Protein AF-A0A1A8BBG1-F1 (afdb_monomer_lite)

InterPro domains:
  IPR005821 Ion transport domain [PF00520] (1-84)
  IPR043203 Voltage-gated cation channel calcium and sodium [PTHR10037] (1-84)

Secondary structure (DSSP, 8-state):
-HHHHHHHHHHHHHTTT-EEEEETTTTEEPPTTT--SHHHHHHHHHTT-TTEEEEE-SS-SSSHHHHHHHHHHHHTTSSGGGT-

Foldseek 3Di:
DVLLVQLVVQQVVWAPPQKFKAFQVVRDGDDCVQDVDPVSQVVCCVVPSVRIDTDGPPQGSNDSVSSSVLVVCVVVVHPVVSHD

pLDDT: mean 88.55, std 5.54, range [68.88, 95.75]

Organism: Nothobranchius kadleci (NCBI:txid1051664)

Sequence (84 aa):
IFWLIFSIMGVNLFAGKFYYCFNETSEEYFHFDQVNNKTQCFELIEANFTEVRWKNLKINFDNVGMGYLSLLQVATFKGWMDIM

Structure (mmCIF, N/CA/C/O backbone):
data_AF-A0A1A8BBG1-F1
#
_entry.id   AF-A0A1A8BBG1-F1
#
loop_
_atom_site.group_PDB
_atom_site.id
_atom_site.type_symbol
_atom_site.label_atom_id
_atom_site.label_alt_id
_atom_site.label_comp_id
_atom_site.label_asym_id
_atom_site.label_entity_id
_atom_site.label_seq_id
_atom_site.pdbx_PDB_ins_code
_atom_site.Cartn_x
_atom_site.Cartn_y
_atom_site.Cartn_z
_atom_site.occupancy
_atom_site.B_iso_or_equiv
_atom_site.auth_seq_id
_atom_site.auth_comp_id
_atom_site.auth_asym_id
_atom_site.auth_atom_id
_atom_site.pdbx_PDB_model_num
ATOM 1 N N . ILE A 1 1 ? 18.170 1.013 -15.559 1.00 84.75 1 ILE A N 1
ATOM 2 C CA . ILE A 1 1 ? 17.201 1.678 -16.470 1.00 84.75 1 ILE A CA 1
ATOM 3 C C . ILE A 1 1 ? 15.948 0.826 -16.666 1.00 84.75 1 ILE A C 1
ATOM 5 O O . ILE A 1 1 ? 14.874 1.336 -16.403 1.00 84.75 1 ILE A O 1
ATOM 9 N N . PHE A 1 2 ? 16.055 -0.463 -17.021 1.00 91.38 2 PHE A N 1
ATOM 10 C CA . PHE A 1 2 ? 14.887 -1.354 -17.163 1.00 91.38 2 PHE A CA 1
ATOM 11 C C . PHE A 1 2 ? 13.954 -1.336 -15.936 1.00 91.38 2 PHE A C 1
ATOM 13 O O . PHE A 1 2 ? 12.770 -1.054 -16.072 1.00 91.38 2 PHE A O 1
ATOM 20 N N . TRP A 1 3 ? 14.495 -1.499 -14.723 1.00 91.31 3 TRP A N 1
ATOM 21 C CA . TRP A 1 3 ? 13.704 -1.463 -13.481 1.00 91.31 3 TRP A CA 1
ATOM 22 C C . TRP A 1 3 ? 13.011 -0.121 -13.211 1.00 91.31 3 TRP A C 1
ATOM 24 O O . TRP A 1 3 ? 11.949 -0.102 -12.599 1.00 91.31 3 TRP A O 1
ATOM 34 N N . LEU A 1 4 ? 13.561 0.990 -13.712 1.00 93.06 4 LEU A N 1
ATOM 35 C CA . LEU A 1 4 ? 12.966 2.314 -13.524 1.00 93.06 4 LEU A CA 1
ATOM 36 C C . LEU A 1 4 ? 11.622 2.407 -14.245 1.00 93.06 4 LEU A C 1
ATOM 38 O O . LEU A 1 4 ? 10.663 2.929 -13.691 1.00 93.06 4 LEU A O 1
ATOM 42 N N . ILE A 1 5 ? 11.546 1.862 -15.461 1.00 94.81 5 ILE A N 1
ATOM 43 C CA . ILE A 1 5 ? 10.335 1.888 -16.285 1.00 94.81 5 ILE A CA 1
ATOM 44 C C . ILE A 1 5 ? 9.218 1.092 -15.600 1.00 94.81 5 ILE A C 1
ATOM 46 O O . ILE A 1 5 ? 8.113 1.608 -15.445 1.00 94.81 5 ILE A O 1
ATOM 50 N N . PHE A 1 6 ? 9.514 -0.121 -15.114 1.00 93.94 6 PHE A N 1
ATOM 51 C CA . PHE A 1 6 ? 8.536 -0.917 -14.359 1.00 93.94 6 PHE A CA 1
ATOM 52 C C . PHE A 1 6 ? 8.148 -0.263 -13.043 1.00 93.94 6 PHE A C 1
ATOM 54 O O . PHE A 1 6 ? 6.983 -0.319 -12.669 1.00 93.94 6 PHE A O 1
ATOM 61 N N . SER A 1 7 ? 9.086 0.393 -12.359 1.00 94.19 7 SER A N 1
ATOM 62 C CA . SER A 1 7 ? 8.768 1.107 -11.129 1.00 94.19 7 SER A CA 1
ATOM 63 C C . SER A 1 7 ? 7.829 2.287 -11.386 1.00 94.19 7 SER A C 1
ATOM 65 O O . SER A 1 7 ? 6.891 2.469 -10.621 1.00 94.19 7 SER A O 1
ATOM 67 N N . ILE A 1 8 ? 8.035 3.066 -12.454 1.00 94.88 8 ILE A N 1
ATOM 68 C CA . ILE A 1 8 ? 7.146 4.183 -12.821 1.00 94.88 8 ILE A CA 1
ATOM 69 C C . ILE A 1 8 ? 5.767 3.656 -13.236 1.00 94.88 8 ILE A C 1
ATOM 71 O O . ILE A 1 8 ? 4.745 4.181 -12.796 1.00 94.88 8 ILE A O 1
ATOM 75 N N . MET A 1 9 ? 5.725 2.593 -14.044 1.00 95.31 9 MET A N 1
ATOM 76 C CA . MET A 1 9 ? 4.468 1.949 -14.430 1.00 95.31 9 MET A CA 1
ATOM 77 C C . MET A 1 9 ? 3.716 1.402 -13.208 1.00 95.31 9 MET A C 1
ATOM 79 O O . MET A 1 9 ? 2.511 1.605 -13.093 1.00 95.31 9 MET A O 1
ATOM 83 N N . GLY A 1 10 ? 4.426 0.767 -12.272 1.00 94.25 10 GLY A N 1
ATOM 84 C CA . GLY A 1 10 ? 3.861 0.240 -11.032 1.00 94.25 10 GLY A CA 1
ATOM 85 C C . GLY A 1 10 ? 3.273 1.331 -10.140 1.00 94.25 10 GLY A C 1
ATOM 86 O O . GLY A 1 10 ? 2.160 1.168 -9.648 1.00 94.25 10 GLY A O 1
ATOM 87 N N . VAL A 1 11 ? 3.954 2.475 -10.003 1.00 95.75 11 VAL A N 1
ATOM 88 C CA . VAL A 1 11 ? 3.425 3.632 -9.258 1.00 95.75 11 VAL A CA 1
ATOM 89 C C . VAL A 1 11 ? 2.112 4.120 -9.874 1.00 95.75 11 VAL A C 1
ATOM 91 O O . VAL A 1 11 ? 1.123 4.271 -9.166 1.00 95.75 11 VAL A O 1
ATOM 94 N N . ASN A 1 12 ? 2.043 4.283 -11.197 1.00 94.88 12 ASN A N 1
ATOM 95 C CA . ASN A 1 12 ? 0.809 4.733 -11.855 1.00 94.88 12 ASN A CA 1
ATOM 96 C C . ASN A 1 12 ? -0.371 3.763 -11.672 1.00 94.88 12 ASN A C 1
ATOM 98 O O . ASN A 1 12 ? -1.521 4.195 -11.611 1.00 94.88 12 ASN A O 1
ATOM 102 N N . LEU A 1 13 ? -0.106 2.456 -11.611 1.00 94.44 13 LEU A N 1
ATOM 103 C CA . LEU A 1 13 ? -1.154 1.441 -11.500 1.00 94.44 13 LEU A CA 1
ATOM 104 C C . LEU A 1 13 ? -1.607 1.201 -10.056 1.00 94.44 13 LEU A C 1
ATOM 106 O O . LEU A 1 13 ? -2.803 0.982 -9.833 1.00 94.44 13 LEU A O 1
ATOM 110 N N . PHE A 1 14 ? -0.680 1.242 -9.096 1.00 94.00 14 PHE A N 1
ATOM 111 C CA . PHE A 1 14 ? -0.889 0.701 -7.751 1.00 94.00 14 PHE A CA 1
ATOM 112 C C . PHE A 1 14 ? -0.644 1.687 -6.600 1.00 94.00 14 PHE A C 1
ATOM 114 O O . PHE A 1 14 ? -0.904 1.328 -5.450 1.00 94.00 14 PHE A O 1
ATOM 121 N N . ALA A 1 15 ? -0.195 2.919 -6.864 1.00 93.69 15 ALA A N 1
ATOM 122 C CA . ALA A 1 15 ? -0.024 3.914 -5.806 1.00 93.69 15 ALA A CA 1
ATOM 123 C C . ALA A 1 15 ? -1.339 4.151 -5.051 1.00 93.69 15 ALA A C 1
ATOM 125 O O . ALA A 1 15 ? -2.397 4.366 -5.646 1.00 93.69 15 ALA A O 1
ATOM 126 N N . GLY A 1 16 ? -1.271 4.094 -3.723 1.00 90.50 16 GLY A N 1
ATOM 127 C CA . GLY A 1 16 ? -2.411 4.304 -2.839 1.00 90.50 16 GLY A CA 1
ATOM 128 C C . GLY A 1 16 ? -3.439 3.171 -2.808 1.00 90.50 16 GLY A C 1
ATOM 129 O O . GLY A 1 16 ? -4.447 3.315 -2.120 1.00 90.50 16 GLY A O 1
ATOM 130 N N . LYS A 1 17 ? -3.215 2.054 -3.515 1.00 89.81 17 LYS A N 1
ATOM 131 C CA . LYS A 1 17 ? -4.173 0.931 -3.583 1.00 89.81 17 LYS A CA 1
ATOM 132 C C . LYS A 1 17 ? -3.879 -0.210 -2.611 1.00 89.81 17 LYS A C 1
ATOM 134 O O . LYS A 1 17 ? -4.755 -1.030 -2.380 1.00 89.81 17 LYS A O 1
ATOM 139 N N . PHE A 1 18 ? -2.695 -0.236 -2.004 1.00 91.69 18 PHE A N 1
ATOM 140 C CA . PHE A 1 18 ? -2.297 -1.241 -1.005 1.00 91.69 18 PHE A CA 1
ATOM 141 C C . PHE A 1 18 ? -2.781 -0.932 0.419 1.00 91.69 18 PHE A C 1
ATOM 143 O O . PHE A 1 18 ? -2.271 -1.481 1.395 1.00 91.69 18 PHE A O 1
ATOM 150 N N . TYR A 1 19 ? -3.744 -0.025 0.563 1.00 90.81 19 TYR A N 1
ATOM 151 C CA . TYR A 1 19 ? -4.336 0.249 1.861 1.00 90.81 19 TYR A CA 1
ATOM 152 C C . TYR A 1 19 ? -5.472 -0.725 2.153 1.00 90.81 19 TYR A C 1
ATOM 154 O O . TYR A 1 19 ? -6.289 -1.016 1.283 1.00 90.81 19 TYR A O 1
ATOM 162 N N . TYR A 1 20 ? -5.546 -1.173 3.399 1.00 89.44 20 TYR A N 1
ATOM 163 C CA . TYR A 1 20 ? -6.562 -2.102 3.864 1.00 89.44 20 TYR A CA 1
ATOM 164 C C . TYR A 1 20 ? -6.998 -1.765 5.290 1.00 89.44 20 TYR A C 1
ATOM 166 O O . TYR A 1 20 ? -6.255 -1.175 6.082 1.00 89.44 20 TYR A O 1
ATOM 174 N N . CYS A 1 21 ? -8.231 -2.145 5.613 1.00 89.62 21 CYS A N 1
ATOM 175 C CA . CYS A 1 21 ? -8.748 -2.097 6.972 1.00 89.62 21 CYS A CA 1
ATOM 176 C C . CYS A 1 21 ? -8.361 -3.402 7.678 1.00 89.62 21 CYS A C 1
ATOM 178 O O . CYS A 1 21 ? -8.565 -4.487 7.129 1.00 89.62 21 CYS A O 1
ATOM 180 N N . PHE A 1 22 ? -7.790 -3.305 8.872 1.00 90.19 22 PHE A N 1
ATOM 181 C CA . PHE A 1 22 ? -7.287 -4.448 9.628 1.00 90.19 22 PHE A CA 1
ATOM 182 C C . PHE A 1 22 ? -7.810 -4.415 11.054 1.00 90.19 22 PHE A C 1
ATOM 184 O O . PHE A 1 22 ? -7.767 -3.362 11.694 1.00 90.19 22 PHE A O 1
ATOM 191 N N . ASN A 1 23 ? -8.264 -5.560 11.556 1.00 87.62 23 ASN A N 1
ATOM 192 C CA . ASN A 1 23 ? -8.638 -5.704 12.953 1.00 87.62 23 ASN A CA 1
ATOM 193 C C . ASN A 1 23 ? -7.438 -6.219 13.764 1.00 87.62 23 ASN A C 1
ATOM 195 O O . ASN A 1 23 ? -7.002 -7.350 13.570 1.00 87.62 23 ASN A O 1
ATOM 199 N N . GLU A 1 24 ? -6.896 -5.410 14.679 1.00 85.06 24 GLU A N 1
ATOM 200 C CA . GLU A 1 24 ? -5.808 -5.851 15.570 1.00 85.06 24 GLU A CA 1
ATOM 201 C C . GLU A 1 24 ? -6.280 -6.873 16.618 1.00 85.06 24 GLU A C 1
ATOM 203 O O . GLU A 1 24 ? -5.463 -7.622 17.134 1.00 85.06 24 GLU A O 1
ATOM 208 N N . THR A 1 25 ? -7.586 -6.910 16.900 1.00 82.75 25 THR A N 1
ATOM 209 C CA . THR A 1 25 ? -8.316 -7.902 17.714 1.00 82.75 25 THR A CA 1
ATOM 210 C C . THR A 1 25 ? -8.108 -9.346 17.287 1.00 82.75 25 THR A C 1
ATOM 212 O O . THR A 1 25 ? -7.530 -10.180 17.984 1.00 82.75 25 THR A O 1
ATOM 215 N N . SER A 1 26 ? -8.651 -9.634 16.111 1.00 80.31 26 SER A N 1
ATOM 216 C CA . SER A 1 26 ? -8.703 -10.975 15.534 1.00 80.31 26 SER A CA 1
ATOM 217 C C . SER A 1 26 ? -7.519 -11.286 14.619 1.00 80.31 26 SER A C 1
ATOM 219 O O . SER A 1 26 ? -7.420 -12.406 14.138 1.00 80.31 26 SER A O 1
ATOM 221 N N . GLU A 1 27 ? -6.636 -10.311 14.375 1.00 82.56 27 GLU A N 1
ATOM 222 C CA . GLU A 1 27 ? -5.565 -10.374 13.370 1.00 82.56 27 GLU A CA 1
ATOM 223 C C . GLU A 1 27 ? -6.070 -10.697 11.949 1.00 82.56 27 GLU A C 1
ATOM 225 O O . GLU A 1 27 ? -5.354 -11.269 11.126 1.00 82.56 27 GLU A O 1
ATOM 230 N N . GLU A 1 28 ? -7.303 -10.293 11.633 1.00 84.00 28 GLU A N 1
ATOM 231 C CA . GLU A 1 28 ? -7.966 -10.608 10.367 1.00 84.00 28 GLU A CA 1
ATOM 232 C C . GLU A 1 28 ? -8.183 -9.376 9.478 1.00 84.00 28 GLU A C 1
ATOM 234 O O . GLU A 1 28 ? -8.360 -8.236 9.929 1.00 84.00 28 GLU A O 1
ATOM 239 N N . TYR A 1 29 ? -8.191 -9.637 8.169 1.00 84.50 29 TYR A N 1
ATOM 240 C CA . TYR A 1 29 ? -8.589 -8.675 7.150 1.00 84.50 29 TYR A CA 1
ATOM 241 C C . TYR A 1 29 ? -10.110 -8.574 7.101 1.00 84.50 29 TYR A C 1
ATOM 243 O O . TYR A 1 29 ? -10.808 -9.588 7.099 1.00 84.50 29 TYR A O 1
ATOM 251 N N . PHE A 1 30 ? -10.628 -7.353 6.993 1.00 84.62 30 PHE A N 1
ATOM 252 C CA . PHE A 1 30 ? -12.054 -7.175 6.752 1.00 84.62 30 PHE A CA 1
ATOM 253 C C . PHE A 1 30 ? -12.425 -7.676 5.356 1.00 84.62 30 PHE A C 1
ATOM 255 O O . PHE A 1 30 ? -11.774 -7.343 4.363 1.00 84.62 30 PHE A O 1
ATOM 262 N N . HIS A 1 31 ? -13.502 -8.455 5.280 1.00 82.38 31 HIS A N 1
ATOM 263 C CA . HIS A 1 31 ? -14.089 -8.827 4.000 1.00 82.38 31 HIS A CA 1
ATOM 264 C C . HIS A 1 31 ? -14.711 -7.602 3.319 1.00 82.38 31 HIS A C 1
ATOM 266 O O . HIS A 1 31 ? -15.270 -6.719 3.975 1.00 82.38 31 HIS A O 1
ATOM 272 N N . PHE A 1 32 ? -14.666 -7.593 1.985 1.00 79.69 32 PHE A N 1
ATOM 273 C CA . PHE A 1 32 ? -15.228 -6.531 1.146 1.00 79.69 32 PHE A CA 1
ATOM 274 C C . PHE A 1 32 ? -16.714 -6.257 1.431 1.00 79.69 32 PHE A C 1
ATOM 276 O O . PHE A 1 32 ? -17.155 -5.113 1.358 1.00 79.69 32 PHE A O 1
ATOM 283 N N . ASP A 1 33 ? -17.472 -7.292 1.806 1.00 81.12 33 ASP A N 1
ATOM 284 C CA . ASP A 1 33 ? -18.896 -7.174 2.142 1.00 81.12 33 ASP A CA 1
ATOM 285 C C . ASP A 1 33 ? -19.147 -6.348 3.414 1.00 81.12 33 ASP A C 1
ATOM 287 O O . ASP A 1 33 ? -20.230 -5.793 3.590 1.00 81.12 33 ASP A O 1
ATOM 291 N N . GLN A 1 34 ? -18.155 -6.263 4.306 1.00 81.00 34 GLN A N 1
ATOM 292 C CA . GLN A 1 34 ? -18.247 -5.511 5.558 1.00 81.00 34 GLN A CA 1
ATOM 293 C C . GLN A 1 34 ? -17.657 -4.106 5.426 1.00 81.00 34 GLN A C 1
ATOM 295 O O . GLN A 1 34 ? -18.264 -3.139 5.882 1.00 81.00 34 GLN A O 1
ATOM 300 N N . VAL A 1 35 ? -16.476 -3.987 4.811 1.00 83.19 35 VAL A N 1
ATOM 301 C CA . VAL A 1 35 ? -15.769 -2.712 4.647 1.00 83.19 35 VAL A CA 1
ATOM 302 C C . VAL A 1 35 ? -15.235 -2.622 3.225 1.00 83.19 35 VAL A C 1
ATOM 304 O O . VAL A 1 35 ? -14.240 -3.253 2.878 1.00 83.19 35 VAL A O 1
ATOM 307 N N . ASN A 1 36 ? -15.886 -1.802 2.407 1.00 84.25 36 ASN A N 1
ATOM 308 C CA . ASN A 1 36 ? -15.498 -1.583 1.016 1.00 84.25 36 ASN A CA 1
ATOM 309 C C . ASN A 1 36 ? -14.659 -0.303 0.870 1.00 84.25 36 ASN A C 1
ATOM 311 O O . ASN A 1 36 ? -13.652 -0.266 0.168 1.00 84.25 36 ASN A O 1
ATOM 315 N N . ASN A 1 37 ? -15.035 0.755 1.591 1.00 87.19 37 ASN A N 1
ATOM 316 C CA . ASN A 1 37 ? -14.409 2.065 1.447 1.00 87.19 37 ASN A CA 1
ATOM 317 C C . ASN A 1 37 ? -13.550 2.451 2.649 1.00 87.19 37 ASN A C 1
ATOM 319 O O . ASN A 1 37 ? -13.831 2.101 3.795 1.00 87.19 37 ASN A O 1
ATOM 323 N N . LYS A 1 38 ? -12.555 3.307 2.386 1.00 86.81 38 LYS A N 1
ATOM 324 C CA . LYS A 1 38 ? -11.747 3.957 3.425 1.00 86.81 38 LYS A CA 1
ATOM 325 C C . LYS A 1 38 ? -12.632 4.620 4.484 1.00 86.81 38 LYS A C 1
ATOM 327 O O . LYS A 1 38 ? -12.397 4.432 5.669 1.00 86.81 38 LYS A O 1
ATOM 332 N N . THR A 1 39 ? -13.662 5.353 4.062 1.00 87.00 39 THR A N 1
ATOM 333 C CA . THR A 1 39 ? -14.587 6.058 4.964 1.00 87.00 39 THR A CA 1
ATOM 334 C C . THR A 1 39 ? -15.320 5.110 5.907 1.00 87.00 39 THR A C 1
ATOM 336 O O . THR A 1 39 ? -15.363 5.388 7.096 1.00 87.00 39 THR A O 1
ATOM 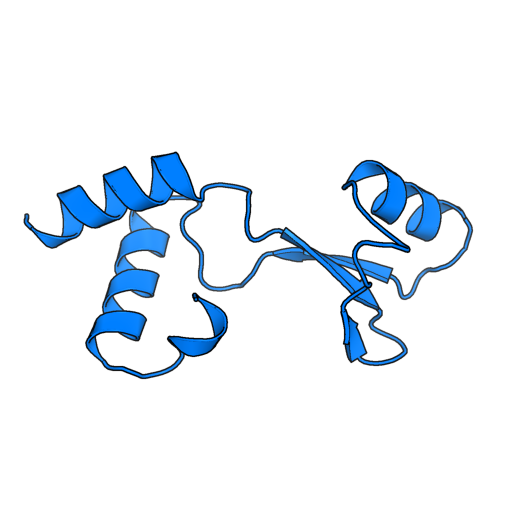339 N N . GLN A 1 40 ? -15.779 3.953 5.421 1.00 87.12 40 GLN A N 1
ATOM 340 C CA . GLN A 1 40 ? -16.432 2.938 6.256 1.00 87.12 40 GLN A CA 1
ATOM 341 C C . GLN A 1 40 ? -15.481 2.374 7.321 1.00 87.12 40 GLN A C 1
ATOM 343 O O . GLN A 1 40 ? -15.890 2.146 8.455 1.00 87.12 40 GLN A O 1
ATOM 348 N N . CYS A 1 41 ? -14.193 2.200 6.993 1.00 88.12 41 CYS A N 1
ATOM 349 C CA . CYS A 1 41 ? -13.199 1.807 7.995 1.00 88.12 41 CYS A CA 1
ATOM 350 C C . CYS A 1 41 ? -13.035 2.888 9.078 1.00 88.12 41 CYS A C 1
ATOM 352 O O . CYS A 1 41 ? -12.962 2.559 10.256 1.00 88.12 41 CYS A O 1
ATOM 354 N N . PHE A 1 42 ? -13.010 4.176 8.708 1.00 87.19 42 PHE A N 1
ATOM 355 C CA . PHE A 1 42 ? -12.926 5.271 9.686 1.00 87.19 42 PHE A CA 1
ATOM 356 C C . PHE A 1 42 ? -14.191 5.410 10.538 1.00 87.19 42 PHE A C 1
ATOM 358 O O . PHE A 1 42 ? -14.075 5.640 11.736 1.00 87.19 42 PHE A O 1
ATOM 365 N N . GLU A 1 43 ? -15.375 5.193 9.966 1.00 86.31 43 GLU A N 1
ATOM 366 C CA . GLU A 1 43 ? -16.637 5.179 10.717 1.00 86.31 43 GLU A CA 1
ATOM 367 C C . GLU A 1 43 ? -16.633 4.096 11.807 1.00 86.31 43 GLU A C 1
ATOM 369 O O . GLU A 1 43 ? -17.061 4.359 12.927 1.00 86.31 43 GLU A O 1
ATOM 374 N N . LEU A 1 44 ? -16.088 2.904 11.532 1.00 84.12 44 LEU A N 1
ATOM 375 C CA . LEU A 1 44 ? -15.939 1.847 12.543 1.00 84.12 44 LEU A CA 1
ATOM 376 C C . LEU A 1 44 ? -14.982 2.251 13.672 1.00 84.12 44 LEU A C 1
ATOM 378 O O . LEU A 1 44 ? -15.257 1.985 14.843 1.00 84.12 44 LEU A O 1
ATOM 382 N N . ILE A 1 45 ? -13.888 2.930 13.326 1.00 84.56 45 ILE A N 1
ATOM 383 C CA . ILE A 1 45 ? -12.916 3.446 14.299 1.00 84.56 45 ILE A CA 1
ATOM 384 C C . ILE A 1 45 ? -13.575 4.490 15.213 1.00 84.56 45 ILE A C 1
ATOM 386 O O . ILE A 1 45 ? -13.368 4.469 16.426 1.00 84.56 45 ILE A O 1
ATOM 390 N N . GLU A 1 46 ? -14.401 5.376 14.652 1.00 81.88 46 GLU A N 1
ATOM 391 C CA . GLU A 1 46 ? -15.134 6.404 15.402 1.00 81.88 46 GLU A CA 1
ATOM 392 C C . GLU A 1 46 ? -16.304 5.830 16.221 1.00 81.88 46 GLU A C 1
ATOM 394 O O . GLU A 1 46 ? -16.622 6.346 17.291 1.00 81.88 46 GLU A O 1
ATOM 399 N N . ALA A 1 47 ? -16.913 4.728 15.772 1.00 78.25 47 ALA A N 1
ATOM 400 C CA . ALA A 1 47 ? -18.076 4.097 16.401 1.00 78.25 47 ALA A CA 1
ATOM 401 C C . ALA A 1 47 ? -17.765 3.206 17.627 1.00 78.25 47 ALA A C 1
ATOM 403 O O . ALA A 1 47 ? -18.673 2.529 18.112 1.00 78.25 47 ALA A O 1
ATOM 404 N N . ASN A 1 48 ? -16.536 3.259 18.166 1.00 68.88 48 ASN A N 1
ATOM 405 C CA . ASN A 1 48 ? -15.988 2.518 19.325 1.00 68.88 48 ASN A CA 1
ATOM 406 C C . ASN A 1 48 ? -15.181 1.239 19.033 1.00 68.88 48 ASN A C 1
ATOM 408 O O . ASN A 1 48 ? -14.806 0.548 19.981 1.00 68.88 48 ASN A O 1
ATOM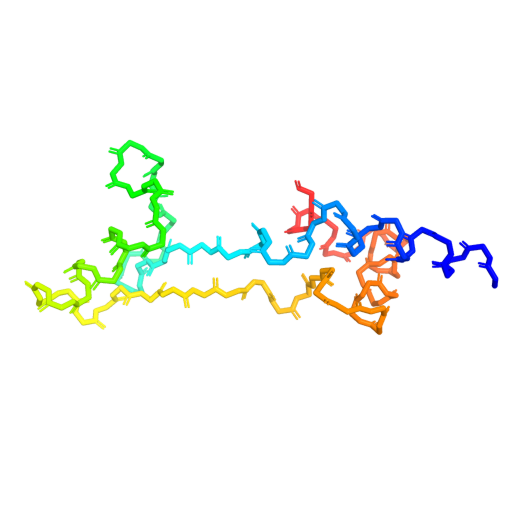 412 N N . PHE A 1 49 ? -14.831 0.927 17.782 1.00 73.69 49 PHE A N 1
ATOM 413 C CA . PHE A 1 49 ? -13.869 -0.148 17.507 1.00 73.69 49 PHE A CA 1
ATOM 414 C C . PHE A 1 49 ? -12.436 0.404 17.493 1.00 73.69 49 PHE A C 1
ATOM 416 O O . PHE A 1 49 ? -11.841 0.618 16.438 1.00 73.69 49 PHE A O 1
ATOM 423 N N . THR A 1 50 ? -11.858 0.632 18.676 1.00 73.56 50 THR A N 1
ATOM 424 C CA . THR A 1 50 ? -10.480 1.150 18.838 1.00 73.56 50 THR A CA 1
ATOM 425 C C . THR A 1 50 ? -9.393 0.217 18.294 1.00 73.56 50 THR A C 1
ATOM 427 O O . THR A 1 50 ? -8.256 0.641 18.090 1.00 73.56 50 THR A O 1
ATOM 430 N N . GLU A 1 51 ? -9.737 -1.045 18.059 1.00 81.94 51 GLU A N 1
ATOM 431 C CA . GLU A 1 51 ? -8.846 -2.105 17.579 1.00 81.94 51 GLU A CA 1
ATOM 432 C C . GLU A 1 51 ? -8.739 -2.145 16.044 1.00 81.94 51 GLU A C 1
ATOM 434 O O . GLU A 1 51 ? -7.852 -2.799 15.491 1.00 81.94 51 GLU A O 1
ATOM 439 N N . VAL A 1 52 ? -9.609 -1.422 15.333 1.00 87.06 52 VAL A N 1
ATOM 440 C CA . VAL A 1 52 ? -9.598 -1.354 13.869 1.00 87.06 52 VAL A CA 1
ATOM 441 C C . VAL A 1 52 ? -8.619 -0.283 13.406 1.00 87.06 52 VAL A C 1
ATOM 443 O O . VAL A 1 52 ? -8.624 0.842 13.898 1.00 87.06 52 VAL A O 1
ATOM 446 N N . ARG A 1 53 ? -7.762 -0.609 12.433 1.00 87.62 53 ARG A N 1
ATOM 447 C CA . ARG A 1 53 ? -6.798 0.335 11.855 1.00 87.62 53 ARG A CA 1
ATOM 448 C C . ARG A 1 53 ? -6.7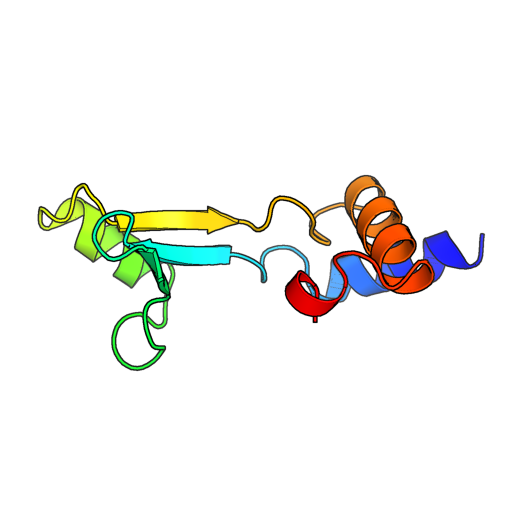59 0.267 10.339 1.00 87.62 53 ARG A C 1
ATOM 450 O O . ARG A 1 53 ? -6.686 -0.804 9.745 1.00 87.62 53 ARG A O 1
ATOM 457 N N . TRP A 1 54 ? -6.702 1.441 9.718 1.00 89.19 54 TRP A N 1
ATOM 458 C CA . TRP A 1 54 ? -6.399 1.591 8.299 1.00 89.19 54 TRP A CA 1
ATOM 459 C C . TRP A 1 54 ? -4.881 1.553 8.096 1.00 89.19 54 TRP A C 1
ATOM 461 O O . TRP A 1 54 ? -4.175 2.495 8.467 1.00 89.19 54 TRP A O 1
ATOM 471 N N . LYS A 1 55 ? -4.367 0.452 7.548 1.00 89.62 55 LYS A N 1
ATOM 472 C CA . LYS A 1 55 ? -2.929 0.213 7.366 1.00 89.62 55 LYS A CA 1
ATOM 473 C C . LYS A 1 55 ? -2.565 0.162 5.885 1.00 89.62 55 LYS A C 1
ATOM 475 O O . LYS A 1 55 ? -3.408 -0.076 5.028 1.00 89.62 55 LYS A O 1
ATOM 480 N N . ASN A 1 56 ? -1.295 0.424 5.600 1.00 91.50 56 ASN A N 1
ATOM 481 C CA . ASN A 1 56 ? -0.680 0.247 4.286 1.00 91.50 56 ASN A CA 1
ATOM 482 C C . ASN A 1 56 ? 0.327 -0.900 4.381 1.00 91.50 56 ASN A C 1
ATOM 484 O O . ASN A 1 56 ? 0.952 -1.080 5.435 1.00 91.50 56 ASN A O 1
ATOM 488 N N . LEU A 1 57 ? 0.536 -1.628 3.287 1.00 90.12 57 LEU A N 1
ATOM 489 C CA . LEU A 1 57 ? 1.668 -2.537 3.200 1.00 90.12 57 LEU A CA 1
ATOM 490 C C . LEU A 1 57 ? 2.979 -1.761 3.370 1.00 90.12 57 LEU A C 1
ATOM 492 O O . LEU A 1 57 ? 3.172 -0.674 2.821 1.00 90.12 57 LEU A O 1
ATOM 496 N N . LYS A 1 58 ? 3.909 -2.355 4.129 1.00 89.12 58 LYS A N 1
ATOM 497 C CA . LYS A 1 58 ? 5.245 -1.783 4.364 1.00 89.12 58 LYS A CA 1
ATOM 498 C C . LYS A 1 58 ? 6.054 -1.659 3.074 1.00 89.12 58 LYS A C 1
ATOM 500 O O . LYS A 1 58 ? 6.926 -0.804 2.993 1.00 89.12 58 LYS A O 1
ATOM 505 N N . ILE A 1 59 ? 5.789 -2.533 2.106 1.00 91.94 59 ILE A N 1
ATOM 506 C CA . ILE A 1 59 ? 6.444 -2.588 0.802 1.00 91.94 59 ILE A CA 1
ATOM 507 C C . ILE A 1 59 ? 5.348 -2.405 -0.235 1.00 91.94 59 ILE A C 1
ATOM 509 O O . ILE A 1 59 ? 4.412 -3.195 -0.290 1.00 91.94 59 ILE A O 1
ATOM 513 N N . ASN A 1 60 ? 5.421 -1.308 -0.979 1.00 92.94 60 ASN A N 1
ATOM 514 C CA . ASN A 1 60 ? 4.350 -0.861 -1.857 1.00 92.94 60 ASN A CA 1
ATOM 515 C C . ASN A 1 60 ? 4.910 -0.088 -3.063 1.00 92.94 60 ASN A C 1
ATOM 517 O O . ASN A 1 60 ? 6.120 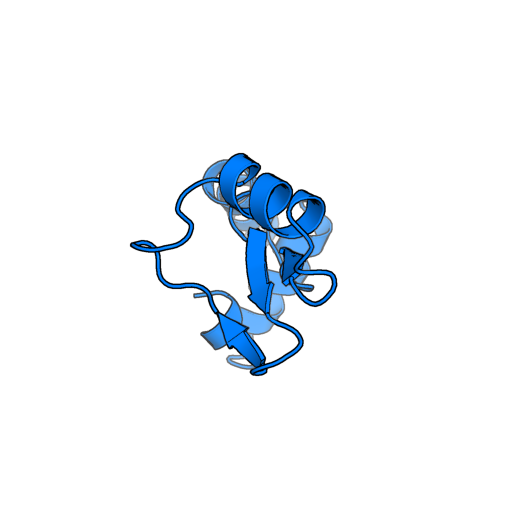0.102 -3.209 1.00 92.94 60 ASN A O 1
ATOM 521 N N . PHE A 1 61 ? 4.006 0.382 -3.920 1.00 95.44 61 PHE A N 1
ATOM 522 C CA . PHE A 1 61 ? 4.318 1.180 -5.106 1.00 95.44 61 PHE A CA 1
ATOM 523 C C . PHE A 1 61 ? 3.895 2.654 -4.954 1.00 95.44 61 PHE A C 1
ATOM 525 O O . PHE A 1 61 ? 3.554 3.298 -5.938 1.00 95.44 61 PHE A O 1
ATOM 532 N N . ASP A 1 62 ? 3.918 3.226 -3.745 1.00 93.19 62 ASP A N 1
ATOM 533 C CA . ASP A 1 62 ? 3.507 4.630 -3.543 1.00 93.19 62 ASP A CA 1
ATOM 534 C C . ASP A 1 62 ? 4.524 5.637 -4.103 1.00 93.19 62 ASP A C 1
ATOM 536 O O . ASP A 1 62 ? 4.185 6.770 -4.441 1.00 93.19 62 ASP A O 1
ATOM 540 N N . ASN A 1 63 ? 5.791 5.236 -4.212 1.00 94.19 63 ASN A N 1
ATOM 541 C CA . ASN A 1 63 ? 6.847 6.039 -4.812 1.00 94.19 63 ASN A CA 1
ATOM 542 C C . ASN A 1 63 ? 7.863 5.154 -5.546 1.00 94.19 63 ASN A C 1
ATOM 544 O O . ASN A 1 63 ? 7.914 3.939 -5.357 1.00 94.19 63 ASN A O 1
ATOM 548 N N . VAL A 1 64 ? 8.698 5.774 -6.385 1.00 93.38 64 VAL A N 1
ATOM 549 C CA . VAL A 1 64 ? 9.677 5.050 -7.215 1.00 93.38 64 VAL A CA 1
ATOM 550 C C . VAL A 1 64 ? 10.690 4.279 -6.356 1.00 93.38 64 VAL A C 1
ATOM 552 O O . VAL A 1 64 ? 11.059 3.164 -6.701 1.00 93.38 64 VAL A O 1
ATOM 555 N N . GLY A 1 65 ? 11.108 4.816 -5.206 1.00 93.12 65 GLY A N 1
ATOM 556 C CA . GLY A 1 65 ? 12.046 4.126 -4.311 1.00 93.12 65 GLY A CA 1
ATOM 557 C C . GLY A 1 65 ? 11.475 2.821 -3.742 1.00 93.12 65 GLY A C 1
ATOM 558 O O . GLY A 1 65 ? 12.121 1.775 -3.810 1.00 93.12 65 GLY A O 1
ATOM 559 N N . MET A 1 66 ? 10.238 2.864 -3.249 1.00 93.81 66 MET A N 1
ATOM 560 C CA . MET A 1 66 ? 9.520 1.695 -2.733 1.00 93.81 66 MET A CA 1
ATOM 561 C C . MET A 1 66 ? 9.153 0.715 -3.852 1.00 93.81 66 MET A C 1
ATOM 563 O O . MET A 1 66 ? 9.246 -0.498 -3.662 1.00 93.81 66 MET A O 1
ATOM 567 N N . GLY A 1 67 ? 8.852 1.218 -5.053 1.00 93.94 67 GLY A N 1
ATOM 568 C CA . GLY A 1 67 ? 8.650 0.388 -6.239 1.00 93.94 67 GLY A CA 1
ATOM 569 C C . GLY A 1 67 ? 9.895 -0.425 -6.605 1.00 93.94 67 GLY A C 1
ATOM 570 O O . GLY A 1 67 ? 9.788 -1.611 -6.908 1.00 93.94 67 GLY A O 1
ATOM 571 N N . TYR A 1 68 ? 11.091 0.157 -6.493 1.00 94.62 68 TYR A N 1
ATOM 572 C CA . TYR A 1 68 ? 12.347 -0.576 -6.680 1.00 94.62 68 TYR A CA 1
ATOM 573 C C . TYR A 1 68 ? 12.558 -1.688 -5.646 1.00 94.62 68 TYR A C 1
ATOM 575 O O . TYR A 1 68 ? 12.980 -2.787 -6.009 1.00 94.62 68 TYR A O 1
ATOM 583 N N . LEU A 1 69 ? 12.255 -1.423 -4.372 1.00 93.38 69 LEU A N 1
ATOM 584 C CA . LEU A 1 69 ? 12.347 -2.427 -3.308 1.00 93.38 69 LEU A CA 1
ATOM 585 C C . LEU A 1 69 ? 11.350 -3.578 -3.537 1.00 93.38 69 LEU A C 1
ATOM 587 O O . LEU A 1 69 ? 11.711 -4.745 -3.399 1.00 93.38 69 LEU A O 1
ATOM 591 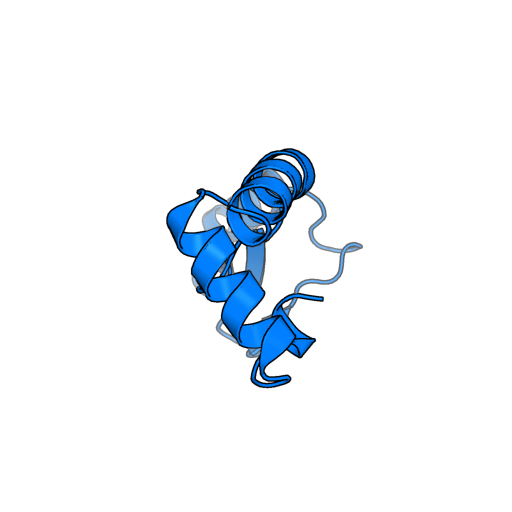N N . SER A 1 70 ? 10.129 -3.248 -3.962 1.00 93.31 70 SER A N 1
ATOM 592 C CA . SER A 1 70 ? 9.089 -4.219 -4.318 1.00 93.31 70 SER A CA 1
ATOM 593 C C . SER A 1 70 ? 9.528 -5.105 -5.488 1.00 93.31 70 SER A C 1
ATOM 595 O O . SER A 1 70 ? 9.454 -6.331 -5.416 1.00 93.31 70 SER A O 1
ATOM 597 N N . LEU A 1 71 ? 10.082 -4.505 -6.548 1.00 93.38 71 LEU A N 1
ATOM 598 C CA . LEU A 1 71 ? 10.609 -5.242 -7.701 1.00 93.38 71 LEU A CA 1
ATOM 599 C C . LEU A 1 71 ? 11.772 -6.170 -7.325 1.00 93.38 71 LEU A C 1
ATOM 601 O O . LEU A 1 71 ? 11.874 -7.267 -7.870 1.00 93.38 71 LEU A O 1
ATOM 605 N N . LEU A 1 72 ? 12.626 -5.769 -6.380 1.00 93.56 72 LEU A N 1
ATOM 606 C CA . LEU A 1 72 ? 13.711 -6.614 -5.878 1.00 93.56 72 LEU A CA 1
ATOM 607 C C . LEU A 1 72 ? 13.179 -7.863 -5.151 1.00 93.56 72 LEU A C 1
ATOM 609 O O . LEU A 1 72 ? 13.713 -8.959 -5.336 1.00 93.56 72 LEU A O 1
ATOM 613 N N . GLN A 1 73 ? 12.125 -7.724 -4.347 1.00 93.25 73 GLN A N 1
ATOM 614 C CA . GLN A 1 73 ? 11.496 -8.852 -3.649 1.00 93.25 73 GLN A CA 1
ATOM 615 C C . GLN A 1 73 ? 10.823 -9.836 -4.606 1.00 93.25 73 GLN A C 1
ATOM 617 O O . GLN A 1 73 ? 11.022 -11.047 -4.492 1.00 93.25 73 GLN A O 1
ATOM 622 N N . VAL A 1 74 ? 10.124 -9.317 -5.618 1.00 92.38 74 VAL A N 1
ATOM 623 C CA . VAL A 1 74 ? 9.549 -10.138 -6.692 1.00 92.38 74 VAL A CA 1
ATOM 624 C C . VAL A 1 74 ? 10.649 -10.866 -7.472 1.00 92.38 74 VAL A C 1
ATOM 626 O O . VAL A 1 74 ? 10.558 -12.073 -7.672 1.00 92.38 74 VAL A O 1
ATOM 629 N N . ALA A 1 75 ? 11.734 -10.178 -7.843 1.00 93.56 75 ALA A N 1
ATOM 630 C CA . ALA A 1 75 ? 12.843 -10.776 -8.593 1.00 93.56 75 ALA A CA 1
ATOM 631 C C . ALA A 1 75 ? 13.605 -11.862 -7.810 1.00 93.56 75 ALA A C 1
ATOM 633 O O . ALA A 1 75 ? 14.200 -12.756 -8.408 1.00 93.56 75 ALA A O 1
ATOM 634 N N . THR A 1 76 ? 13.599 -11.786 -6.478 1.00 94.62 76 THR A N 1
ATOM 635 C CA . THR A 1 76 ? 14.247 -12.771 -5.599 1.00 94.62 76 THR A CA 1
ATOM 636 C C . THR A 1 76 ? 13.295 -13.862 -5.109 1.00 94.62 76 THR A C 1
ATOM 638 O O . THR A 1 76 ? 13.735 -14.751 -4.380 1.00 94.62 76 THR A O 1
ATOM 641 N N . PHE A 1 77 ? 12.014 -13.814 -5.501 1.00 91.06 77 PHE A N 1
ATOM 642 C CA . PHE A 1 77 ? 10.949 -14.708 -5.032 1.00 91.06 77 PHE A CA 1
ATOM 643 C C . PHE A 1 77 ? 10.840 -14.787 -3.500 1.00 91.06 77 PHE A C 1
ATOM 645 O O . PHE A 1 77 ? 10.387 -15.789 -2.946 1.00 91.06 77 PHE A O 1
ATOM 652 N N . LYS A 1 78 ? 11.225 -13.721 -2.791 1.00 88.25 78 LYS A N 1
ATOM 653 C CA . LYS A 1 78 ? 11.124 -13.625 -1.330 1.00 88.25 78 LYS A CA 1
ATOM 654 C C . LYS A 1 78 ? 10.208 -12.469 -0.958 1.00 88.25 78 LYS A C 1
ATOM 656 O O . LYS A 1 78 ? 10.512 -11.331 -1.289 1.00 88.25 78 LYS A O 1
ATOM 661 N N . GLY A 1 79 ? 9.109 -12.767 -0.263 1.00 85.06 79 GLY A N 1
ATOM 662 C CA . GLY A 1 79 ? 8.104 -11.760 0.115 1.00 85.06 79 GLY A CA 1
ATOM 663 C C . GLY A 1 79 ? 7.215 -11.290 -1.042 1.00 85.06 79 GLY A C 1
ATOM 664 O O . GLY A 1 79 ? 6.477 -10.329 -0.895 1.00 85.06 79 GLY A O 1
ATOM 665 N N . TRP A 1 80 ? 7.267 -11.963 -2.197 1.00 90.06 80 TRP A N 1
ATOM 666 C CA . TRP A 1 80 ? 6.475 -11.594 -3.376 1.00 90.06 80 TRP A CA 1
ATOM 667 C C . TRP A 1 80 ? 4.975 -11.875 -3.219 1.00 90.06 80 TRP A C 1
ATOM 669 O O . TRP A 1 80 ? 4.175 -11.187 -3.841 1.00 90.06 80 TRP A O 1
ATOM 679 N N . MET A 1 81 ? 4.609 -12.859 -2.389 1.00 88.69 81 MET A N 1
ATOM 680 C CA . MET A 1 81 ? 3.213 -13.245 -2.148 1.00 88.69 81 MET A CA 1
ATOM 681 C C . MET A 1 81 ? 2.399 -12.131 -1.498 1.00 88.69 81 MET A C 1
ATOM 683 O O . MET A 1 81 ? 1.213 -12.039 -1.757 1.00 88.69 81 MET A O 1
ATOM 687 N N . ASP A 1 82 ? 3.028 -11.285 -0.681 1.00 84.44 82 ASP A N 1
ATOM 688 C CA . ASP A 1 82 ? 2.332 -10.164 -0.046 1.00 84.44 82 ASP A CA 1
ATOM 689 C C . ASP A 1 82 ? 2.132 -8.995 -1.031 1.00 84.44 82 ASP A C 1
ATOM 691 O O . ASP A 1 82 ? 1.308 -8.118 -0.800 1.00 84.44 82 ASP A O 1
ATOM 695 N N . ILE A 1 83 ? 2.908 -8.957 -2.122 1.00 86.12 83 ILE A N 1
ATOM 696 C CA . ILE A 1 83 ? 2.877 -7.891 -3.135 1.00 86.12 83 ILE A CA 1
ATOM 697 C C . ILE A 1 83 ? 1.862 -8.204 -4.249 1.00 86.12 83 ILE A C 1
ATOM 699 O O . ILE A 1 83 ? 1.360 -7.270 -4.882 1.00 86.12 83 ILE A O 1
ATOM 703 N N . MET A 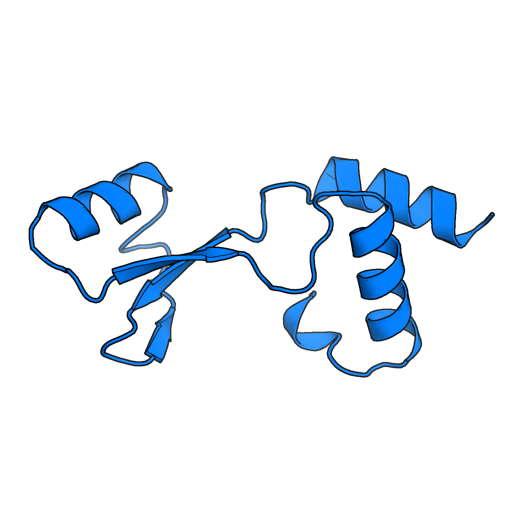1 84 ? 1.608 -9.491 -4.519 1.00 83.94 84 MET A N 1
ATOM 704 C CA . MET A 1 84 ? 0.675 -9.975 -5.547 1.00 83.94 84 MET A CA 1
ATOM 705 C C . MET A 1 84 ? -0.729 -10.164 -4.983 1.00 83.94 84 MET A C 1
ATOM 707 O O . MET A 1 84 ? -1.672 -9.722 -5.675 1.00 83.94 84 MET A O 1
#

Radius of gyration: 15.14 Å; chains: 1; bounding box: 36×21×36 Å